Protein AF-J9FTY9-F1 (afdb_monomer_lite)

Radius of gyration: 12.5 Å; chains: 1; bounding box: 25×26×40 Å

Foldseek 3Di:
DWKFWDFPVDIDIFDWDQDPPNQKIWGHHPPVVVDDIDIDGPVRTPDMDDDPDDDDDDD

Secondary structure (DSSP, 8-state):
-EEEEEESS-EEEEEEEE-SSTTEEEEE-S-TTT---EEEEGGGEEEEEE---------

pLDDT: mean 92.47, std 4.95, range [69.19, 97.19]

Structure (mmCIF, N/CA/C/O backbone):
data_AF-J9FTY9-F1
#
_entry.id   AF-J9FTY9-F1
#
loop_
_atom_site.group_PDB
_atom_site.id
_atom_site.type_symbol
_atom_site.label_atom_id
_atom_site.label_alt_id
_atom_site.label_comp_id
_atom_site.label_asym_id
_atom_site.label_entity_id
_atom_site.label_seq_id
_atom_site.pdbx_PDB_ins_code
_atom_site.Cartn_x
_atom_site.Cartn_y
_atom_site.Cartn_z
_atom_site.occupancy
_atom_site.B_iso_or_equiv
_atom_site.auth_seq_id
_atom_site.auth_comp_id
_atom_site.auth_asym_id
_atom_site.auth_atom_id
_atom_site.pdbx_PDB_model_num
ATOM 1 N N . GLU A 1 1 ? 10.123 3.672 2.819 1.00 84.94 1 GLU A N 1
ATOM 2 C CA . GLU A 1 1 ? 9.891 2.456 2.026 1.00 84.94 1 GLU A CA 1
ATOM 3 C C . GLU A 1 1 ? 8.628 2.622 1.195 1.00 84.94 1 GLU A C 1
ATOM 5 O O . GLU A 1 1 ? 7.750 3.396 1.585 1.00 84.94 1 GLU A O 1
ATOM 10 N N . ILE A 1 2 ? 8.602 1.984 0.025 1.00 93.38 2 ILE A N 1
ATOM 11 C CA . ILE A 1 2 ? 7.480 1.990 -0.920 1.00 93.38 2 ILE A CA 1
ATOM 12 C C . ILE A 1 2 ? 6.725 0.676 -0.734 1.00 93.38 2 ILE A C 1
ATOM 14 O O . ILE A 1 2 ? 7.346 -0.382 -0.647 1.00 93.38 2 ILE A O 1
ATOM 18 N N . TYR A 1 3 ? 5.397 0.741 -0.701 1.00 95.31 3 TYR A N 1
ATOM 19 C CA . TYR A 1 3 ? 4.557 -0.433 -0.507 1.00 95.31 3 TYR A CA 1
ATOM 20 C C . TYR A 1 3 ? 3.510 -0.548 -1.605 1.00 95.31 3 TYR A C 1
ATOM 22 O O . TYR A 1 3 ? 2.931 0.451 -2.041 1.00 95.31 3 TYR A O 1
ATOM 30 N N . ALA A 1 4 ? 3.245 -1.785 -2.016 1.00 95.56 4 ALA A N 1
ATOM 31 C CA . ALA A 1 4 ? 2.049 -2.136 -2.758 1.00 95.56 4 ALA A CA 1
ATOM 32 C C . ALA A 1 4 ? 0.937 -2.436 -1.748 1.00 95.56 4 ALA A C 1
ATOM 34 O O . ALA A 1 4 ? 1.066 -3.329 -0.909 1.00 95.56 4 ALA A O 1
ATOM 35 N N . VAL A 1 5 ? -0.149 -1.673 -1.822 1.00 95.69 5 VAL A N 1
ATOM 36 C CA . VAL A 1 5 ? -1.283 -1.772 -0.903 1.00 95.69 5 VAL A CA 1
ATOM 37 C C . VAL A 1 5 ? -2.517 -2.215 -1.665 1.00 95.69 5 VAL A C 1
ATOM 39 O O . VAL A 1 5 ? -2.879 -1.633 -2.693 1.00 95.69 5 VAL A O 1
ATOM 42 N N . VAL A 1 6 ? -3.172 -3.246 -1.141 1.00 96.44 6 VAL A N 1
ATOM 43 C CA . VAL A 1 6 ? -4.466 -3.726 -1.621 1.00 96.44 6 VAL A CA 1
ATOM 44 C C . VAL A 1 6 ? -5.529 -3.222 -0.658 1.00 96.44 6 VAL A C 1
ATOM 46 O O . VAL A 1 6 ? -5.591 -3.677 0.483 1.00 96.44 6 VAL A O 1
ATOM 49 N N . LEU A 1 7 ? -6.343 -2.280 -1.123 1.00 95.31 7 LEU A N 1
ATOM 50 C CA . LEU A 1 7 ? -7.558 -1.851 -0.442 1.00 95.31 7 LEU A CA 1
ATOM 51 C C . LEU A 1 7 ? -8.751 -2.681 -0.935 1.00 95.31 7 LEU A C 1
ATOM 53 O O . LEU A 1 7 ? -8.676 -3.363 -1.959 1.00 95.31 7 LEU A O 1
ATOM 57 N N . ASP A 1 8 ? -9.856 -2.587 -0.207 1.00 94.00 8 ASP A N 1
ATOM 58 C CA . ASP A 1 8 ? -11.160 -3.150 -0.569 1.00 94.00 8 ASP A CA 1
ATOM 59 C C . ASP A 1 8 ? -11.622 -2.794 -1.995 1.00 94.00 8 ASP A C 1
ATOM 61 O O . ASP A 1 8 ? -12.174 -3.641 -2.696 1.00 94.00 8 ASP A O 1
ATOM 65 N N . THR A 1 9 ? -11.369 -1.561 -2.444 1.00 94.19 9 THR A N 1
ATOM 66 C CA . THR A 1 9 ? -11.844 -1.060 -3.743 1.00 94.19 9 THR A CA 1
ATOM 67 C C . THR A 1 9 ? -10.755 -0.874 -4.794 1.00 94.19 9 THR A C 1
ATOM 69 O O . THR A 1 9 ? -11.053 -0.921 -5.987 1.00 94.19 9 THR A O 1
ATOM 72 N N . ILE A 1 10 ? -9.500 -0.650 -4.393 1.00 93.62 10 ILE A N 1
ATOM 73 C CA . ILE A 1 10 ? -8.403 -0.299 -5.309 1.00 93.62 10 ILE A CA 1
ATOM 74 C C . ILE A 1 10 ? -7.075 -0.936 -4.896 1.00 93.62 10 ILE A C 1
ATOM 76 O O . ILE A 1 10 ? -6.863 -1.315 -3.747 1.00 93.62 10 ILE A O 1
ATOM 80 N N . ARG A 1 11 ? -6.131 -1.006 -5.837 1.00 94.88 11 ARG A N 1
ATOM 81 C CA . ARG A 1 11 ? -4.740 -1.410 -5.584 1.00 94.88 11 ARG A CA 1
ATOM 82 C C . ARG A 1 11 ? -3.812 -0.273 -5.983 1.00 94.88 11 ARG A C 1
ATOM 84 O O . ARG A 1 11 ? -4.011 0.326 -7.036 1.00 94.88 11 ARG A O 1
ATOM 91 N N . THR A 1 12 ? -2.822 0.042 -5.153 1.00 92.38 12 THR A N 1
ATOM 92 C CA . THR A 1 12 ? -1.951 1.208 -5.367 1.00 92.38 12 THR A CA 1
ATOM 93 C C . THR A 1 12 ? -0.534 0.971 -4.856 1.00 92.38 12 THR A C 1
ATOM 95 O O . THR A 1 12 ? -0.316 0.147 -3.972 1.00 92.38 12 THR A O 1
ATOM 98 N N . ILE A 1 13 ? 0.427 1.717 -5.402 1.00 92.94 13 ILE A N 1
ATOM 99 C CA . ILE A 1 13 ? 1.804 1.789 -4.903 1.00 92.94 13 ILE A CA 1
ATOM 100 C C . ILE A 1 13 ? 2.026 3.196 -4.350 1.00 92.94 13 ILE A C 1
ATOM 102 O O . ILE A 1 13 ? 1.832 4.184 -5.071 1.00 92.94 13 ILE A O 1
ATOM 106 N N . LYS A 1 14 ? 2.390 3.291 -3.069 1.00 92.94 14 LYS A N 1
ATOM 107 C CA . LYS A 1 14 ? 2.603 4.559 -2.352 1.00 92.94 14 LYS A CA 1
ATOM 108 C C . LYS A 1 14 ? 3.660 4.407 -1.261 1.00 92.94 14 LYS A C 1
ATOM 110 O O . LYS A 1 14 ? 3.970 3.302 -0.817 1.00 92.94 14 LYS A O 1
ATOM 115 N N . ILE A 1 15 ? 4.201 5.535 -0.810 1.00 94.69 15 ILE A N 1
ATOM 116 C CA . ILE A 1 15 ? 4.993 5.586 0.419 1.00 94.69 15 ILE A CA 1
ATOM 117 C C . ILE A 1 15 ? 4.010 5.639 1.588 1.00 94.69 15 ILE A C 1
ATOM 119 O O . ILE A 1 15 ? 3.131 6.499 1.612 1.00 94.69 15 ILE A O 1
ATOM 123 N N . LEU A 1 16 ? 4.160 4.740 2.562 1.00 94.31 16 LEU A N 1
ATOM 124 C CA . LEU A 1 16 ? 3.323 4.742 3.763 1.00 94.31 16 LEU A CA 1
ATOM 125 C C . LEU A 1 16 ? 4.011 5.475 4.919 1.00 94.31 16 LEU A C 1
ATOM 127 O O . LEU A 1 16 ? 5.217 5.322 5.165 1.00 94.31 16 LEU A O 1
ATOM 131 N N . ARG A 1 17 ? 3.229 6.278 5.644 1.00 94.44 17 ARG A N 1
ATOM 132 C CA . ARG A 1 17 ? 3.620 6.955 6.885 1.00 94.44 17 ARG A CA 1
ATOM 133 C C . ARG A 1 17 ? 2.562 6.766 7.963 1.00 94.44 17 ARG A C 1
ATOM 135 O O . ARG A 1 17 ? 1.387 6.542 7.679 1.00 94.44 17 ARG A O 1
ATOM 142 N N . ARG A 1 18 ? 2.999 6.867 9.219 1.00 93.00 18 ARG A N 1
ATOM 143 C CA . ARG A 1 18 ? 2.089 6.888 10.367 1.00 93.00 18 ARG A CA 1
ATOM 144 C C . ARG A 1 18 ? 1.259 8.169 10.319 1.00 93.00 18 ARG A C 1
ATOM 146 O O . ARG A 1 18 ? 1.812 9.243 10.078 1.00 93.00 18 ARG A O 1
ATOM 153 N N . SER A 1 19 ? -0.042 8.036 10.539 1.00 94.12 19 SER A N 1
ATOM 154 C CA . SER A 1 19 ? -0.905 9.177 10.823 1.00 94.12 19 SER A CA 1
ATOM 155 C C . SER A 1 19 ? -0.789 9.566 12.310 1.00 94.12 19 SER A C 1
ATOM 157 O O . SER A 1 19 ? -0.411 8.716 13.125 1.00 94.12 19 SER A O 1
ATOM 159 N N . PRO A 1 20 ? -1.080 10.828 12.686 1.00 93.56 20 PRO A N 1
ATOM 160 C CA . PRO A 1 20 ? -1.404 11.180 14.068 1.00 93.56 20 PRO A CA 1
ATOM 161 C C . PRO A 1 20 ? -2.562 10.349 14.641 1.00 93.56 20 PRO A C 1
ATOM 163 O O . PRO A 1 20 ? -2.577 10.075 15.839 1.00 93.56 20 PRO A O 1
ATOM 166 N N . ASP A 1 21 ? -3.502 9.935 13.789 1.00 95.50 21 ASP A N 1
ATOM 167 C CA . ASP A 1 21 ? -4.554 8.984 14.131 1.00 95.50 21 ASP A CA 1
ATOM 168 C C . ASP A 1 21 ? -3.985 7.550 14.069 1.00 95.50 21 ASP A C 1
ATOM 170 O O . ASP A 1 21 ? -3.554 7.096 13.000 1.00 95.50 21 ASP A O 1
ATOM 174 N N . PRO A 1 22 ? -3.940 6.814 15.195 1.00 94.56 22 PRO A N 1
ATOM 175 C CA . PRO A 1 22 ? -3.340 5.488 15.240 1.00 94.56 22 PRO A CA 1
ATOM 176 C C . PRO A 1 22 ? -4.081 4.458 14.386 1.00 94.56 22 PRO A C 1
ATOM 178 O O . PRO A 1 22 ? -3.464 3.452 14.036 1.00 94.56 22 PRO A O 1
ATOM 181 N N . ASP A 1 23 ? -5.338 4.688 14.007 1.00 96.44 23 ASP A N 1
ATOM 182 C CA . ASP A 1 23 ? -6.129 3.754 13.197 1.00 96.44 23 ASP A CA 1
ATOM 183 C C . ASP A 1 23 ? -6.002 4.013 11.693 1.00 96.44 23 ASP A C 1
ATOM 185 O O . ASP A 1 23 ? -6.537 3.272 10.865 1.00 96.44 23 ASP A O 1
ATOM 189 N N . LYS A 1 24 ? -5.200 5.013 11.314 1.00 96.50 24 LYS A N 1
ATOM 190 C CA . LYS A 1 24 ? -5.006 5.419 9.926 1.00 96.50 24 LYS A CA 1
ATOM 191 C C . LYS A 1 24 ? -3.551 5.368 9.481 1.00 96.50 24 LYS A C 1
ATOM 193 O O . LYS A 1 24 ? -2.602 5.329 10.268 1.00 96.50 24 LYS A O 1
ATOM 198 N N . LEU A 1 25 ? -3.375 5.355 8.165 1.00 95.12 25 LEU A N 1
ATOM 199 C CA . LEU A 1 25 ? -2.086 5.477 7.497 1.00 95.12 25 LEU A CA 1
ATOM 200 C C . LEU A 1 25 ? -2.146 6.585 6.452 1.00 95.12 25 LEU A C 1
ATOM 202 O O . LEU A 1 25 ? -3.131 6.721 5.726 1.00 95.12 25 LEU A O 1
ATOM 206 N N . ARG A 1 26 ? -1.052 7.341 6.354 1.00 94.94 26 ARG A N 1
ATOM 207 C CA . ARG A 1 26 ? -0.848 8.358 5.322 1.00 94.94 26 ARG A CA 1
ATOM 208 C C . ARG A 1 26 ? -0.177 7.738 4.107 1.00 94.94 26 ARG A C 1
ATOM 210 O O . ARG A 1 26 ? 0.854 7.073 4.226 1.00 94.94 26 ARG A O 1
ATOM 217 N N . PHE A 1 27 ? -0.768 7.978 2.949 1.00 94.25 27 PHE A N 1
ATOM 218 C CA . PHE A 1 27 ? -0.316 7.558 1.635 1.00 94.25 27 PHE A CA 1
ATOM 219 C C . PHE A 1 27 ? 0.290 8.781 0.962 1.00 94.25 27 PHE A C 1
ATOM 221 O O . PHE A 1 27 ? -0.425 9.652 0.467 1.00 94.25 27 PHE A O 1
ATOM 228 N N . ILE A 1 28 ? 1.619 8.839 0.965 1.00 93.19 28 ILE A N 1
ATOM 229 C CA . ILE A 1 28 ? 2.368 9.952 0.391 1.00 93.19 28 ILE A CA 1
ATOM 230 C C . ILE A 1 28 ? 2.653 9.637 -1.084 1.00 93.19 28 ILE A C 1
ATOM 232 O O . ILE A 1 28 ? 3.228 8.576 -1.385 1.00 93.19 28 ILE A O 1
ATOM 236 N N . PRO A 1 29 ? 2.227 10.499 -2.023 1.00 86.75 29 PRO A N 1
ATOM 237 C CA . PRO A 1 29 ? 2.575 10.350 -3.427 1.00 86.75 29 PRO A CA 1
ATOM 238 C C . PRO A 1 29 ? 4.067 10.622 -3.642 1.00 86.75 29 PRO A C 1
ATOM 240 O O . PRO A 1 29 ? 4.697 11.362 -2.897 1.00 86.75 29 PRO A O 1
ATOM 243 N N . ILE A 1 30 ? 4.645 10.015 -4.680 1.00 85.62 30 ILE A N 1
ATOM 244 C CA . ILE A 1 30 ? 6.027 10.325 -5.084 1.00 85.62 30 ILE A CA 1
ATOM 245 C C . ILE A 1 30 ? 6.082 11.707 -5.752 1.00 85.62 30 ILE A C 1
ATOM 247 O O . ILE A 1 30 ? 7.048 12.436 -5.569 1.00 85.62 30 ILE A O 1
ATOM 251 N N . ASN A 1 31 ? 5.034 12.065 -6.500 1.00 83.25 31 ASN A N 1
ATOM 252 C CA . ASN A 1 31 ? 4.880 13.381 -7.106 1.00 83.25 31 ASN A CA 1
ATOM 253 C C . ASN A 1 31 ? 4.048 14.283 -6.183 1.00 83.25 31 ASN A C 1
ATOM 255 O O . ASN A 1 31 ? 2.827 14.325 -6.299 1.00 83.25 31 ASN A O 1
ATOM 259 N N .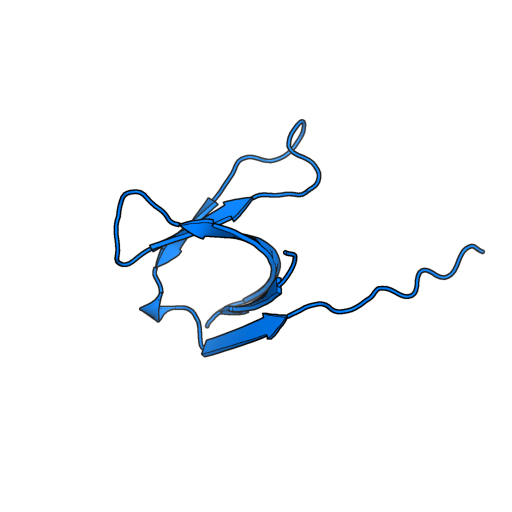 THR A 1 32 ? 4.709 14.935 -5.230 1.00 80.50 32 THR A N 1
ATOM 260 C CA . THR A 1 32 ? 4.064 15.803 -4.231 1.00 80.50 32 THR A CA 1
ATOM 261 C C . THR A 1 32 ? 3.727 17.199 -4.751 1.00 80.50 32 THR A C 1
ATOM 263 O O . THR A 1 32 ? 3.077 17.951 -4.038 1.00 80.50 32 THR A O 1
ATOM 266 N N . GLU A 1 33 ? 4.184 17.576 -5.949 1.00 86.62 33 GLU A N 1
ATOM 267 C CA . GLU A 1 33 ? 3.836 18.873 -6.549 1.00 86.62 33 GLU A CA 1
ATOM 268 C C . GLU A 1 33 ? 2.417 18.853 -7.131 1.00 86.62 33 GLU A C 1
ATOM 270 O O . GLU A 1 33 ? 1.679 19.823 -6.981 1.00 86.62 33 GLU A O 1
ATOM 275 N N . ASP A 1 34 ? 2.018 17.723 -7.723 1.00 88.44 34 ASP A N 1
ATOM 276 C CA . ASP A 1 34 ? 0.722 17.585 -8.400 1.00 88.44 34 ASP A CA 1
ATOM 277 C C . ASP A 1 34 ? -0.332 16.820 -7.584 1.00 88.44 34 ASP A C 1
ATOM 279 O O . ASP A 1 34 ? -1.501 16.772 -7.972 1.00 88.44 34 ASP A O 1
ATOM 283 N N . TYR A 1 35 ? 0.067 16.162 -6.490 1.00 84.88 35 TYR A N 1
ATOM 284 C CA . TYR A 1 35 ? -0.826 15.300 -5.718 1.00 84.88 35 TYR A CA 1
ATOM 285 C C . TYR A 1 35 ? -0.703 15.523 -4.219 1.00 84.88 35 TYR A C 1
ATOM 287 O O . TYR A 1 35 ? 0.384 15.457 -3.642 1.00 84.88 35 TYR A O 1
ATOM 295 N N . ASP A 1 36 ? -1.867 15.651 -3.592 1.00 88.94 36 ASP A N 1
ATOM 296 C CA . ASP A 1 36 ? -1.995 15.706 -2.147 1.00 88.94 36 ASP A CA 1
ATOM 297 C C . ASP A 1 36 ? -1.781 14.336 -1.498 1.00 88.94 36 ASP A C 1
ATOM 299 O O . ASP A 1 36 ? -2.044 13.264 -2.065 1.00 88.94 36 ASP A O 1
ATOM 303 N N . GLU A 1 37 ? -1.344 14.382 -0.246 1.00 90.56 37 GLU A N 1
ATOM 304 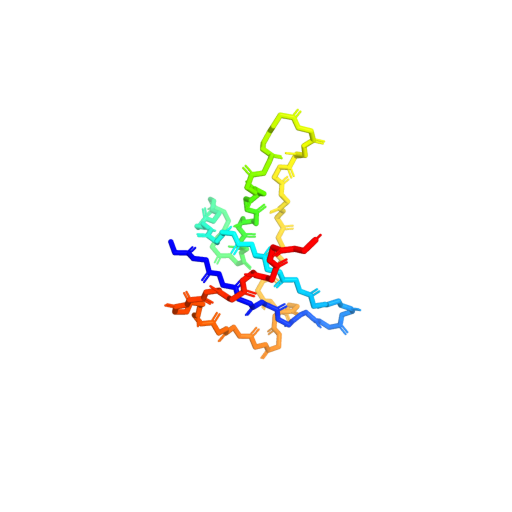C CA . GLU A 1 37 ? -1.345 13.218 0.620 1.00 90.56 37 GLU A CA 1
ATOM 305 C C . GLU A 1 37 ? -2.765 12.777 0.961 1.00 90.56 37 GLU A C 1
ATOM 307 O O . GLU A 1 37 ? -3.664 13.588 1.177 1.00 90.56 37 GLU A O 1
ATOM 312 N N . GLN A 1 38 ? -2.954 11.465 1.068 1.00 91.50 38 GLN A N 1
ATOM 313 C CA . GLN A 1 38 ? -4.244 10.885 1.427 1.00 91.50 38 GLN A CA 1
ATOM 314 C C . GLN A 1 38 ? -4.124 10.057 2.693 1.00 91.50 38 GLN A C 1
ATOM 316 O O . GLN A 1 38 ? -3.082 9.462 2.967 1.00 91.50 38 GLN A O 1
ATOM 321 N N . GLU A 1 39 ? -5.209 9.979 3.449 1.00 93.62 39 GLU A N 1
ATOM 322 C CA . GLU A 1 39 ? -5.255 9.224 4.689 1.00 93.62 39 GLU A CA 1
ATOM 323 C C . GLU A 1 39 ? -6.346 8.158 4.616 1.00 93.62 39 GLU A C 1
ATOM 325 O O . GLU A 1 39 ? -7.497 8.449 4.289 1.00 93.62 39 GLU A O 1
ATOM 330 N N . PHE A 1 40 ? -5.973 6.911 4.898 1.00 93.06 40 PHE A N 1
ATOM 331 C CA . PHE A 1 40 ? -6.882 5.772 4.837 1.00 93.06 40 PHE A CA 1
ATOM 332 C C . PHE A 1 40 ? -6.912 5.024 6.159 1.00 93.06 40 PHE A C 1
ATOM 334 O O . PHE A 1 40 ? -5.888 4.852 6.824 1.00 93.06 40 PHE A O 1
ATOM 341 N N . ASP A 1 41 ? -8.102 4.537 6.490 1.00 95.62 41 ASP A N 1
ATOM 342 C CA . ASP A 1 41 ? -8.331 3.655 7.623 1.00 95.62 41 ASP A CA 1
ATOM 343 C C . ASP A 1 41 ? -7.675 2.289 7.392 1.00 95.62 41 ASP A C 1
ATOM 345 O O . ASP A 1 41 ? -7.785 1.705 6.306 1.00 95.62 41 ASP A O 1
ATOM 349 N N . LYS A 1 42 ? -6.996 1.769 8.418 1.00 94.94 42 LYS A N 1
ATOM 350 C CA . LYS A 1 42 ? -6.329 0.464 8.360 1.00 94.94 42 LYS A CA 1
ATOM 351 C C . LYS A 1 42 ? -7.305 -0.676 8.093 1.00 94.94 42 LYS A C 1
ATOM 353 O O . LYS A 1 42 ? -6.910 -1.646 7.456 1.00 94.94 42 LYS A O 1
ATOM 358 N N . SER A 1 43 ? -8.565 -0.556 8.512 1.00 96.38 43 SER A N 1
ATOM 359 C CA . SER A 1 43 ? -9.603 -1.566 8.262 1.00 96.38 43 SER A CA 1
ATOM 360 C C . SER A 1 43 ? -9.878 -1.801 6.776 1.00 96.38 43 SER A C 1
ATOM 362 O O . SER A 1 43 ? -10.324 -2.881 6.395 1.00 96.38 43 SER A O 1
ATOM 364 N N . ARG A 1 44 ? -9.574 -0.820 5.918 1.00 95.00 44 ARG A N 1
ATOM 365 C CA . ARG A 1 44 ? -9.743 -0.937 4.464 1.00 95.00 44 ARG A CA 1
ATOM 366 C C . ARG A 1 44 ? -8.604 -1.692 3.789 1.00 95.00 44 ARG A C 1
ATOM 368 O O . ARG A 1 44 ? -8.726 -2.050 2.618 1.00 95.00 44 ARG A O 1
ATOM 375 N N . ILE A 1 45 ? -7.489 -1.896 4.490 1.00 95.31 45 ILE A N 1
ATOM 376 C CA . ILE A 1 45 ? -6.302 -2.558 3.958 1.00 95.31 45 ILE A CA 1
ATOM 377 C C . ILE A 1 45 ? -6.474 -4.065 4.084 1.00 95.31 45 ILE A C 1
ATOM 379 O O . ILE A 1 45 ? -6.501 -4.620 5.177 1.00 95.31 45 ILE A O 1
ATOM 383 N N . VAL A 1 46 ? -6.530 -4.730 2.936 1.00 97.19 46 VAL A N 1
ATOM 384 C CA . VAL A 1 46 ? -6.609 -6.188 2.855 1.00 97.19 46 VAL A CA 1
ATOM 385 C C . VAL A 1 46 ? -5.212 -6.797 2.942 1.00 97.19 46 VAL A C 1
ATOM 387 O O . VAL A 1 46 ? -5.017 -7.782 3.641 1.00 97.19 46 VAL A O 1
ATOM 390 N N . ASN A 1 47 ? -4.233 -6.220 2.234 1.00 96.69 47 ASN A N 1
ATOM 391 C CA . ASN A 1 47 ? -2.841 -6.680 2.240 1.00 96.69 47 ASN A CA 1
ATOM 392 C C . ASN A 1 47 ? -1.854 -5.529 1.997 1.00 96.69 47 ASN A C 1
ATOM 394 O O . ASN A 1 47 ? -2.169 -4.563 1.293 1.00 96.69 47 ASN A O 1
ATOM 398 N N . VAL A 1 48 ? -0.631 -5.687 2.514 1.00 95.38 48 VAL A N 1
ATOM 399 C CA . VAL A 1 48 ? 0.510 -4.786 2.288 1.00 95.38 48 VAL A CA 1
ATOM 400 C C . VAL A 1 48 ? 1.732 -5.611 1.909 1.00 95.38 48 VAL A C 1
ATOM 402 O O . VAL A 1 48 ? 2.046 -6.592 2.579 1.00 95.38 48 VAL A O 1
ATOM 405 N N . PHE A 1 49 ? 2.437 -5.187 0.864 1.00 97.12 49 PHE A N 1
ATOM 406 C CA . PHE A 1 49 ? 3.678 -5.808 0.411 1.00 97.12 49 PHE A CA 1
ATOM 407 C C . PHE A 1 49 ? 4.774 -4.756 0.272 1.00 97.12 49 PHE A C 1
ATOM 409 O O . PHE A 1 49 ? 4.541 -3.681 -0.285 1.00 97.12 49 PHE A O 1
ATOM 416 N N . GLU A 1 50 ? 5.971 -5.068 0.758 1.00 96.38 50 GLU A N 1
ATOM 417 C CA . GLU A 1 50 ? 7.152 -4.235 0.542 1.00 96.38 50 GLU A CA 1
ATOM 418 C C . GLU A 1 50 ? 7.611 -4.328 -0.917 1.00 96.38 50 GLU A C 1
ATOM 420 O O . GLU A 1 50 ? 7.725 -5.415 -1.488 1.00 96.38 50 GLU A O 1
ATOM 425 N N . VAL A 1 51 ? 7.865 -3.174 -1.533 1.00 95.44 51 VAL A N 1
ATOM 426 C CA . VAL A 1 51 ? 8.414 -3.106 -2.887 1.00 95.44 51 VAL A CA 1
ATOM 427 C C . VAL A 1 51 ? 9.936 -3.121 -2.801 1.00 95.44 51 VAL A C 1
ATOM 429 O O . VAL A 1 51 ? 10.552 -2.128 -2.427 1.00 95.44 51 VAL A O 1
ATOM 432 N N . ILE A 1 52 ? 10.536 -4.243 -3.197 1.0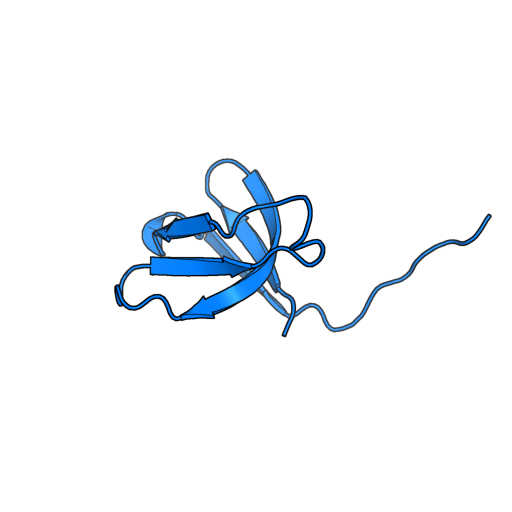0 96.56 52 ILE A N 1
ATOM 433 C CA . ILE A 1 52 ? 11.994 -4.458 -3.158 1.00 96.56 52 ILE A CA 1
ATOM 434 C C . I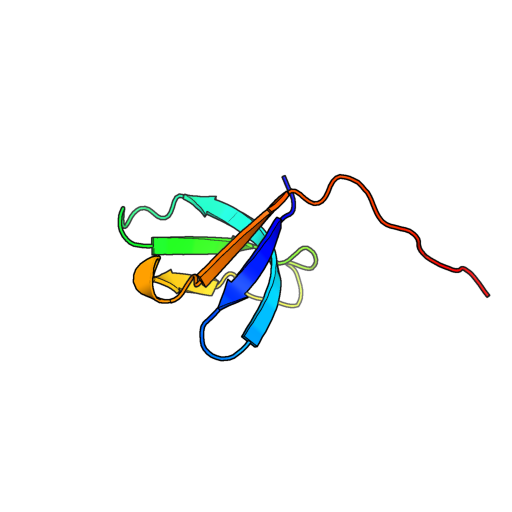LE A 1 52 ? 12.730 -3.977 -4.416 1.00 96.56 52 ILE A C 1
ATOM 436 O O . ILE A 1 52 ? 13.957 -3.942 -4.454 1.00 96.56 52 ILE A O 1
ATOM 440 N N . GLY A 1 53 ? 11.998 -3.624 -5.471 1.00 94.00 53 GLY A N 1
ATOM 441 C CA . GLY A 1 53 ? 12.579 -3.184 -6.730 1.00 94.00 53 GLY A CA 1
ATOM 442 C C . GLY A 1 53 ? 11.520 -2.858 -7.773 1.00 94.00 53 GLY A C 1
ATOM 443 O O . GLY A 1 53 ? 10.342 -3.177 -7.615 1.00 94.00 53 GLY A O 1
ATOM 444 N N . SER A 1 54 ? 11.954 -2.224 -8.856 1.00 92.44 54 SER A N 1
ATOM 445 C CA . SER A 1 54 ? 11.111 -1.888 -10.000 1.00 92.44 54 SER A CA 1
ATOM 446 C C . SER A 1 54 ? 11.871 -2.150 -11.291 1.00 92.44 54 SER A C 1
ATOM 448 O O . SER A 1 54 ? 13.042 -1.787 -11.397 1.00 92.44 54 SER A O 1
ATOM 450 N N . ILE A 1 55 ? 11.198 -2.728 -12.281 1.00 93.69 55 ILE A N 1
ATOM 451 C CA . ILE A 1 55 ? 11.741 -2.896 -13.627 1.00 93.69 55 ILE A CA 1
ATOM 452 C C . ILE A 1 55 ? 10.985 -1.936 -14.534 1.00 93.69 55 ILE A C 1
ATOM 454 O O . ILE A 1 55 ? 9.789 -2.103 -14.765 1.00 93.69 55 ILE A O 1
ATOM 458 N N . SER A 1 56 ? 11.696 -0.939 -15.045 1.00 91.12 56 SER A N 1
ATOM 459 C CA . SER A 1 56 ? 11.176 -0.002 -16.035 1.00 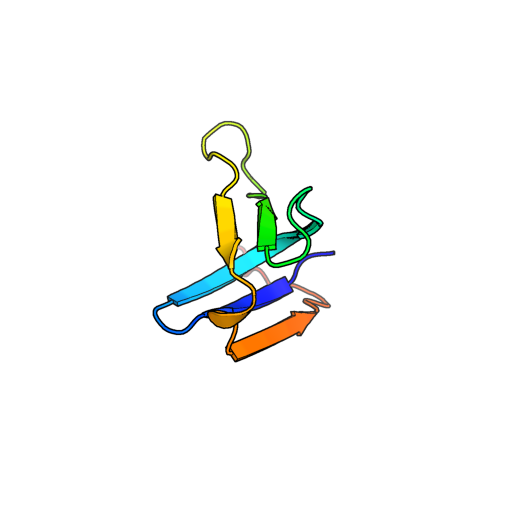91.12 56 SER A CA 1
ATOM 460 C C . SER A 1 56 ? 11.773 -0.357 -17.386 1.00 91.12 56 SER A C 1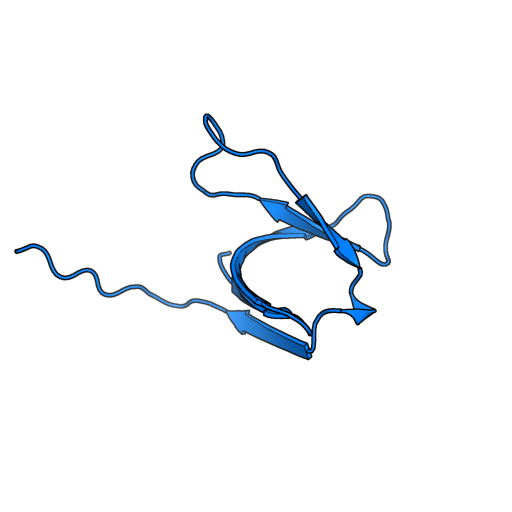
ATOM 462 O O . SER A 1 56 ? 12.988 -0.505 -17.514 1.00 91.12 56 SER A O 1
ATOM 464 N N . LYS A 1 57 ? 10.927 -0.523 -18.401 1.00 90.81 57 LYS A N 1
ATOM 465 C CA . LYS A 1 57 ? 11.387 -0.757 -19.768 1.00 90.81 57 LYS A CA 1
ATOM 466 C C . LYS A 1 57 ? 11.483 0.608 -20.458 1.00 90.81 57 LYS A C 1
ATOM 468 O O . LYS A 1 57 ? 10.476 1.293 -20.590 1.00 90.81 57 LYS A O 1
ATOM 473 N N . PHE A 1 58 ? 12.694 0.992 -20.853 1.00 82.44 58 PHE A N 1
ATOM 474 C CA . PHE A 1 58 ? 12.986 2.232 -21.575 1.00 82.44 58 PHE A CA 1
ATOM 475 C C . PHE A 1 58 ? 13.027 1.898 -23.067 1.00 82.44 58 PHE A C 1
ATOM 477 O O . PHE A 1 58 ? 13.964 1.242 -23.520 1.00 82.44 58 PHE A O 1
ATOM 484 N N . PHE A 1 59 ? 11.973 2.231 -23.802 1.00 69.19 59 PHE A N 1
ATOM 485 C CA . PHE A 1 59 ? 11.871 2.021 -25.245 1.00 69.19 59 PHE A CA 1
ATOM 486 C C . PHE A 1 59 ? 11.152 3.202 -25.875 1.00 69.19 59 PHE A C 1
ATOM 488 O O . PHE A 1 59 ? 10.242 3.741 -25.206 1.00 69.19 59 PHE A O 1
#

Organism: NCBI:txid749906

Sequence (59 aa):
EIYAVVLDTIRTIKILRRSPDPDKLRFIPINTEDYDEQEFDKSRIVNVFEVIGSISKFF